Protein AF-A0A5J6LBF1-F1 (afdb_monomer_lite)

Radius of gyration: 26.07 Å; chains: 1; bounding box: 55×36×64 Å

pLDDT: mean 70.27, std 17.13, range [34.41, 94.0]

Foldseek 3Di:
DQDADEPVNPFDKAKFFDPLQPDVVVVVLVVVLVVLVVLLVVLVCLVVPNDPDDDADPVVGQDPVNVCNVPSPVSNVVSVVSNVVSVVVVVVVVVVSVVSRVVSCVVRYPYDVVPQPPQWDWDWAFPDDDPSDDRITITTIHIDGPVVVVVPD

Structure (mmCIF, N/CA/C/O backbone):
data_AF-A0A5J6LBF1-F1
#
_entry.id   AF-A0A5J6LBF1-F1
#
loop_
_atom_site.group_PDB
_atom_site.id
_atom_site.type_symbol
_atom_site.label_atom_id
_atom_site.label_alt_id
_atom_site.label_comp_id
_atom_site.label_asym_id
_atom_site.label_entity_id
_atom_site.label_seq_id
_atom_site.pdbx_PDB_ins_code
_atom_site.Cartn_x
_atom_site.Cartn_y
_atom_site.Cartn_z
_atom_site.occupancy
_atom_site.B_iso_or_equiv
_atom_site.auth_seq_id
_atom_site.auth_comp_id
_atom_site.auth_asym_id
_atom_site.auth_atom_id
_atom_site.pdbx_PDB_model_num
ATOM 1 N N . MET A 1 1 ? -23.216 12.756 33.287 1.00 34.41 1 MET A N 1
ATOM 2 C CA . MET A 1 1 ? -23.466 11.473 33.968 1.00 34.41 1 MET A CA 1
ATOM 3 C C . MET A 1 1 ? -24.178 10.617 32.941 1.00 34.41 1 MET A C 1
ATOM 5 O O . MET A 1 1 ? -25.306 10.947 32.614 1.00 34.41 1 MET A O 1
ATOM 9 N N . GLN A 1 2 ? -23.460 9.708 32.275 1.00 38.75 2 GLN A N 1
ATOM 10 C CA . GLN A 1 2 ? -24.077 8.736 31.367 1.00 38.75 2 GLN A CA 1
ATOM 11 C C . GLN A 1 2 ? -24.522 7.568 32.240 1.00 38.75 2 GLN A C 1
ATOM 13 O O . GLN A 1 2 ? -23.685 7.008 32.949 1.00 38.75 2 GLN A O 1
ATOM 18 N N . ASP A 1 3 ? -25.822 7.285 32.248 1.00 47.44 3 ASP A N 1
ATOM 19 C CA . ASP A 1 3 ? -26.361 6.103 32.911 1.00 47.44 3 ASP A CA 1
ATOM 20 C C . ASP A 1 3 ? -25.795 4.872 32.202 1.00 47.44 3 ASP A C 1
ATOM 22 O O . ASP A 1 3 ? -25.918 4.725 30.984 1.00 47.44 3 ASP A O 1
ATOM 26 N N . LYS A 1 4 ? -25.076 4.047 32.962 1.00 52.41 4 LYS A N 1
ATOM 27 C CA . LYS A 1 4 ? -24.565 2.763 32.495 1.00 52.41 4 LYS A CA 1
ATOM 28 C C . LYS A 1 4 ? -25.724 1.775 32.496 1.00 52.41 4 LYS A C 1
ATOM 30 O O . LYS A 1 4 ? -26.422 1.674 33.501 1.00 52.41 4 LYS A O 1
ATOM 35 N N . TYR A 1 5 ? -25.914 1.063 31.392 1.00 55.47 5 TYR A N 1
ATOM 36 C CA . TYR A 1 5 ? -26.974 0.064 31.271 1.00 55.47 5 TYR A CA 1
ATOM 37 C C . TYR A 1 5 ? -26.494 -1.296 31.800 1.00 55.47 5 TYR A C 1
ATOM 39 O O . TYR A 1 5 ? -25.388 -1.729 31.465 1.00 55.47 5 TYR A O 1
ATOM 47 N N . THR A 1 6 ? -27.325 -1.964 32.606 1.00 56.78 6 THR A N 1
ATOM 48 C CA . THR A 1 6 ? -27.087 -3.322 33.137 1.00 56.78 6 THR A CA 1
ATOM 49 C C . THR A 1 6 ? -27.893 -4.354 32.328 1.00 56.78 6 THR A C 1
ATOM 51 O O . THR A 1 6 ? -28.817 -3.994 31.602 1.00 56.78 6 THR A O 1
ATOM 54 N N . ILE A 1 7 ? -27.579 -5.654 32.433 1.00 53.97 7 ILE A N 1
ATOM 55 C CA . ILE A 1 7 ? -28.274 -6.748 31.712 1.00 53.97 7 ILE A CA 1
ATOM 56 C C . ILE A 1 7 ? -29.802 -6.717 31.909 1.00 53.97 7 ILE A C 1
ATOM 58 O O . ILE A 1 7 ? -30.560 -7.055 31.002 1.00 53.97 7 ILE A O 1
ATOM 62 N N . SER A 1 8 ? -30.260 -6.258 33.072 1.00 54.28 8 SER A N 1
ATOM 63 C CA . SER A 1 8 ? -31.676 -6.084 33.421 1.00 54.28 8 SER A CA 1
ATOM 64 C C . SER A 1 8 ? -32.430 -5.084 32.536 1.00 54.28 8 SER A C 1
ATOM 66 O O . SER A 1 8 ? -33.655 -5.154 32.466 1.00 54.28 8 SER A O 1
ATOM 68 N N . ASP A 1 9 ? -31.714 -4.169 31.874 1.00 55.53 9 ASP A N 1
ATOM 69 C CA . ASP A 1 9 ? -32.291 -3.091 31.062 1.00 55.53 9 ASP A CA 1
ATOM 70 C C . ASP A 1 9 ? -32.424 -3.470 29.583 1.00 55.53 9 ASP A C 1
ATOM 72 O O . ASP A 1 9 ? -32.925 -2.688 28.775 1.00 55.53 9 ASP A O 1
ATOM 76 N N . LEU A 1 10 ? -31.991 -4.678 29.209 1.00 59.53 10 LEU A N 1
ATOM 77 C CA . LEU A 1 10 ? -32.134 -5.186 27.850 1.00 59.53 10 LEU A CA 1
ATOM 78 C C . LEU A 1 10 ? -33.626 -5.354 27.485 1.00 59.53 10 LEU A C 1
ATOM 80 O O . LEU A 1 10 ? -34.395 -5.895 28.282 1.00 59.53 10 LEU A O 1
ATOM 84 N N . PRO A 1 11 ? -34.056 -4.977 26.265 1.00 52.72 11 PRO A N 1
ATOM 85 C CA . PRO A 1 11 ? -33.248 -4.484 25.147 1.00 52.72 11 PRO A CA 1
ATOM 86 C C . PRO A 1 11 ? -32.933 -2.980 25.234 1.00 52.72 11 PRO A C 1
ATOM 88 O O . PRO A 1 11 ? -33.830 -2.161 25.431 1.00 52.72 11 PRO A O 1
ATOM 91 N N . VAL A 1 12 ? -31.671 -2.619 24.974 1.00 59.66 12 VAL A N 1
ATOM 92 C CA . VAL A 1 12 ? -31.202 -1.222 24.928 1.00 59.66 12 VAL A CA 1
ATOM 93 C C . VAL A 1 12 ? -30.711 -0.875 23.527 1.00 59.66 12 VAL A C 1
ATOM 95 O O . VAL A 1 12 ? -30.020 -1.662 22.873 1.00 59.66 12 VAL A O 1
ATOM 98 N N . ASP A 1 13 ? -31.050 0.332 23.082 1.00 59.69 13 ASP A N 1
ATOM 99 C CA . ASP A 1 13 ? -30.535 0.924 21.854 1.00 59.69 13 ASP A CA 1
ATOM 100 C C . ASP A 1 13 ? -29.297 1.779 22.199 1.00 59.69 13 ASP A C 1
ATOM 102 O O . ASP A 1 13 ? -29.407 2.800 22.879 1.00 59.69 13 ASP A O 1
ATOM 106 N N . ILE A 1 14 ? -28.110 1.372 21.739 1.00 63.06 14 ILE A N 1
ATOM 107 C CA . ILE A 1 14 ? -26.841 2.077 21.975 1.00 63.06 14 ILE A CA 1
ATOM 108 C C . ILE A 1 14 ? -26.303 2.723 20.695 1.00 63.06 14 ILE A C 1
ATOM 110 O O . ILE A 1 14 ? -26.505 2.231 19.582 1.00 63.06 14 ILE A O 1
ATOM 114 N N . MET A 1 15 ? -25.589 3.838 20.848 1.00 55.84 15 MET A N 1
ATOM 115 C CA . MET A 1 15 ? -24.935 4.531 19.737 1.00 55.84 15 MET A CA 1
ATOM 116 C C . MET A 1 15 ? -23.460 4.149 19.700 1.00 55.84 15 MET A C 1
ATOM 118 O O . MET A 1 15 ? -22.669 4.629 20.508 1.00 55.84 15 MET A O 1
ATOM 122 N N . LEU A 1 16 ? -23.064 3.318 18.740 1.00 62.91 16 LEU A N 1
ATOM 123 C CA . LEU A 1 16 ? -21.661 2.957 18.539 1.00 62.91 16 LEU A CA 1
ATOM 124 C C . LEU A 1 16 ? -21.050 3.779 17.409 1.00 62.91 16 LEU A C 1
ATOM 126 O O . LEU A 1 16 ? -21.760 4.123 16.462 1.00 62.91 16 LEU A O 1
ATOM 130 N N . PRO A 1 17 ? -19.745 4.091 17.460 1.00 59.62 17 PRO A N 1
ATOM 131 C CA . PRO A 1 17 ? -19.075 4.726 16.337 1.00 59.62 17 PRO A CA 1
ATOM 132 C C . PRO A 1 17 ? -19.243 3.853 15.089 1.00 59.62 17 PRO A C 1
ATOM 134 O O . PRO A 1 17 ? -19.006 2.643 15.106 1.00 59.62 17 PRO A O 1
ATOM 137 N N . GLY A 1 18 ? -19.696 4.464 13.996 1.00 58.16 18 GLY A N 1
ATOM 138 C CA . GLY A 1 18 ? -19.926 3.761 12.744 1.00 58.16 18 GLY A CA 1
ATOM 139 C C . GLY A 1 18 ? -18.611 3.216 12.186 1.00 58.16 18 GLY A C 1
ATOM 140 O O . GLY A 1 18 ? -17.712 3.978 11.837 1.00 58.16 18 GLY A O 1
ATOM 141 N N . LEU A 1 19 ? -18.514 1.895 12.015 1.00 57.53 19 LEU A N 1
ATOM 142 C CA . LEU A 1 19 ? -17.348 1.242 11.394 1.00 57.53 19 LEU A CA 1
ATOM 143 C C . LEU A 1 19 ? -17.154 1.652 9.918 1.00 57.53 19 LEU A C 1
ATOM 145 O O . LEU A 1 19 ? -16.067 1.513 9.358 1.00 57.53 19 LEU A O 1
ATOM 149 N N . ASN A 1 20 ? -18.188 2.225 9.296 1.00 54.97 20 ASN A N 1
ATOM 150 C CA . ASN A 1 20 ? -18.200 2.655 7.899 1.00 54.97 20 ASN A CA 1
ATOM 151 C C . ASN A 1 20 ? -17.855 4.140 7.717 1.00 54.97 20 ASN A C 1
ATOM 153 O O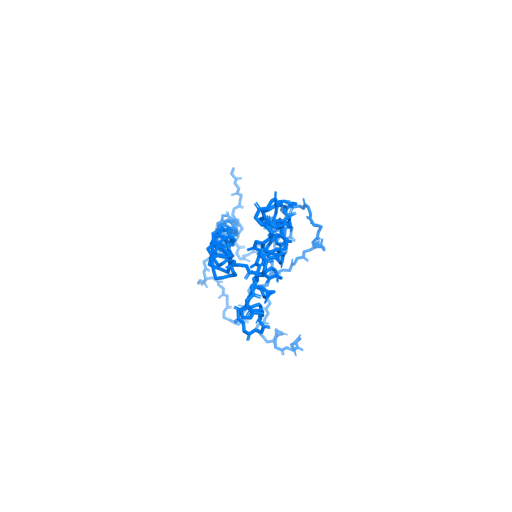 . ASN A 1 20 ? -18.515 4.865 6.979 1.00 54.97 20 ASN A O 1
ATOM 157 N N . GLY A 1 21 ? -16.770 4.603 8.331 1.00 53.97 21 GLY A N 1
ATOM 158 C CA . GLY A 1 21 ? -16.174 5.889 7.977 1.00 53.97 21 GLY A CA 1
ATOM 159 C C . GLY A 1 21 ? -15.412 5.801 6.649 1.00 53.97 21 GLY A C 1
ATOM 160 O O . GLY A 1 21 ? -14.182 5.855 6.649 1.00 53.97 21 GLY A O 1
ATOM 161 N N . LYS A 1 22 ? -16.069 5.643 5.493 1.00 55.50 22 LYS A N 1
ATOM 162 C CA . LYS A 1 22 ? -15.385 5.781 4.189 1.00 55.50 22 LYS A CA 1
ATOM 163 C C . LYS A 1 22 ? -15.039 7.255 3.959 1.00 55.50 22 LYS A C 1
ATOM 165 O O . LYS A 1 22 ? -15.751 7.987 3.280 1.00 55.50 22 LYS A O 1
ATOM 170 N N . SER A 1 23 ? -13.932 7.723 4.533 1.00 65.31 23 SER A N 1
ATOM 171 C CA . SER A 1 23 ? -13.408 9.040 4.169 1.00 65.31 23 SER A CA 1
ATOM 172 C C . SER A 1 23 ? -12.935 8.993 2.711 1.00 65.31 23 SER A C 1
ATOM 174 O O . SER A 1 23 ? -12.280 8.035 2.289 1.00 65.31 23 SER A O 1
ATOM 176 N N . ARG A 1 24 ? -13.258 10.040 1.938 1.00 70.00 24 ARG A N 1
ATOM 177 C CA . ARG A 1 24 ? -12.855 10.180 0.525 1.00 70.00 24 ARG A CA 1
ATOM 178 C C . ARG A 1 24 ? -11.351 9.974 0.326 1.00 70.00 24 ARG A C 1
ATOM 180 O O . ARG A 1 24 ? -10.941 9.435 -0.695 1.00 70.00 24 ARG A O 1
ATOM 187 N N . PHE A 1 25 ? -10.547 10.352 1.317 1.00 71.12 25 PHE A N 1
ATOM 188 C CA . PHE A 1 25 ? -9.100 10.172 1.310 1.00 71.12 25 PHE A CA 1
ATOM 189 C C . PHE A 1 25 ? -8.695 8.691 1.247 1.00 71.12 25 PHE A C 1
ATOM 191 O O . PHE A 1 25 ? -7.794 8.332 0.496 1.00 71.12 25 PHE A O 1
ATOM 198 N N . TYR A 1 26 ? -9.401 7.808 1.960 1.00 69.56 26 TYR A N 1
ATOM 199 C CA . TYR A 1 26 ? -9.114 6.369 1.948 1.00 69.56 26 TYR A CA 1
ATOM 200 C C . TYR A 1 26 ? -9.549 5.691 0.655 1.00 69.56 26 TYR A C 1
ATOM 202 O O . TYR A 1 26 ? -8.873 4.780 0.190 1.00 69.56 26 TYR A O 1
ATOM 210 N N . THR A 1 27 ? -10.628 6.168 0.033 1.00 77.62 27 THR A N 1
ATOM 211 C CA . THR A 1 27 ? -10.999 5.723 -1.312 1.00 77.62 27 THR A CA 1
ATOM 212 C C . THR A 1 27 ? -9.892 6.068 -2.310 1.00 77.62 27 THR A C 1
ATOM 214 O O . THR A 1 27 ? -9.495 5.216 -3.096 1.00 77.62 27 THR A O 1
ATOM 217 N N . VAL A 1 28 ? -9.336 7.285 -2.242 1.00 83.00 28 VAL A N 1
ATOM 218 C CA . VAL A 1 28 ? -8.207 7.708 -3.093 1.00 83.00 28 VAL A CA 1
ATOM 219 C C . VAL A 1 28 ? -6.950 6.875 -2.824 1.00 83.00 28 VAL A C 1
ATOM 221 O O . VAL A 1 28 ? -6.310 6.433 -3.774 1.00 83.00 28 VAL A O 1
ATOM 224 N N . LEU A 1 29 ? -6.621 6.603 -1.557 1.00 83.06 29 LEU A N 1
ATOM 225 C CA . LEU A 1 29 ? -5.512 5.713 -1.184 1.00 83.06 29 LEU A CA 1
ATOM 226 C C . LEU A 1 29 ? -5.691 4.293 -1.743 1.00 83.06 29 LEU A C 1
ATOM 228 O O . LEU A 1 29 ? -4.727 3.709 -2.233 1.00 83.06 29 LEU A O 1
ATOM 232 N N . GLY A 1 30 ? -6.914 3.756 -1.713 1.00 84.06 30 GLY A N 1
ATOM 233 C CA . GLY A 1 30 ? -7.231 2.453 -2.300 1.00 84.06 30 GLY A CA 1
ATOM 234 C C . GLY A 1 30 ? -7.020 2.430 -3.815 1.00 84.06 30 GLY A C 1
ATOM 235 O O . GLY A 1 30 ? -6.361 1.531 -4.332 1.00 84.06 30 GLY A O 1
ATOM 236 N N . TRP A 1 31 ? -7.494 3.455 -4.531 1.00 87.94 31 TRP A N 1
ATOM 237 C CA . TRP A 1 31 ? -7.247 3.589 -5.974 1.00 87.94 31 TRP A CA 1
ATOM 238 C C . TRP A 1 31 ? -5.762 3.737 -6.306 1.00 87.94 31 TRP A C 1
ATOM 240 O O . TRP A 1 31 ? -5.284 3.133 -7.265 1.00 87.94 31 TRP A O 1
ATOM 250 N N . LEU A 1 32 ? -5.020 4.496 -5.496 1.00 89.38 32 LEU A N 1
ATOM 251 C CA . LEU A 1 32 ? -3.574 4.634 -5.635 1.00 89.38 32 LEU A CA 1
ATOM 252 C C . LEU A 1 32 ? -2.873 3.277 -5.483 1.00 89.38 32 LEU A C 1
ATOM 254 O O . LEU A 1 32 ? -2.019 2.944 -6.299 1.00 89.38 32 LEU A O 1
ATOM 258 N N . GLN A 1 33 ? -3.268 2.469 -4.495 1.00 88.38 33 GLN A N 1
ATOM 259 C CA . GLN A 1 33 ? -2.722 1.124 -4.295 1.00 88.38 33 GLN A CA 1
ATOM 260 C C . GLN A 1 33 ? -2.977 0.211 -5.505 1.00 88.38 33 GLN A C 1
ATOM 262 O O . GLN A 1 33 ? -2.066 -0.495 -5.932 1.00 88.38 33 GLN A O 1
ATOM 267 N N . VAL A 1 34 ? -4.177 0.258 -6.094 1.00 91.00 34 VAL A N 1
ATOM 268 C CA . VAL A 1 34 ? -4.506 -0.506 -7.312 1.00 91.00 34 VAL A CA 1
ATOM 269 C C . VAL A 1 34 ? -3.647 -0.057 -8.496 1.00 91.00 34 VAL A C 1
ATOM 271 O O . VAL A 1 34 ? -3.108 -0.893 -9.215 1.00 91.00 34 VAL A O 1
ATOM 274 N N . LEU A 1 35 ? -3.471 1.253 -8.684 1.00 92.00 35 LEU A N 1
ATOM 275 C CA . LEU A 1 35 ? -2.642 1.790 -9.763 1.00 92.00 35 LEU A CA 1
ATOM 276 C C . LEU A 1 35 ? -1.174 1.366 -9.607 1.00 92.00 35 LEU A C 1
ATOM 278 O O . LEU A 1 35 ? -0.563 0.909 -10.570 1.00 92.00 35 LEU A O 1
ATOM 282 N N . LEU A 1 36 ? -0.630 1.445 -8.390 1.00 91.38 36 LEU A N 1
ATOM 283 C CA . LEU A 1 36 ? 0.713 0.953 -8.067 1.00 91.38 36 LEU A CA 1
ATOM 284 C C . LEU A 1 36 ? 0.860 -0.546 -8.335 1.00 91.38 36 LEU A C 1
ATOM 286 O O . LEU A 1 36 ? 1.907 -0.974 -8.815 1.00 91.38 36 LEU A O 1
ATOM 290 N N . LEU A 1 37 ? -0.170 -1.346 -8.043 1.00 92.81 37 LEU A N 1
ATOM 291 C CA . LEU A 1 37 ? -0.158 -2.782 -8.316 1.00 92.81 37 LEU A CA 1
ATOM 292 C C . LEU A 1 37 ? -0.048 -3.045 -9.820 1.00 92.81 37 LEU A C 1
ATOM 294 O O . LEU A 1 37 ? 0.779 -3.849 -10.234 1.00 92.81 37 LEU A O 1
ATOM 298 N N . ILE A 1 38 ? -0.836 -2.334 -10.630 1.00 93.69 38 ILE A N 1
ATOM 299 C CA . ILE A 1 38 ? -0.805 -2.459 -12.092 1.00 93.69 38 ILE A CA 1
ATOM 300 C C . ILE A 1 38 ? 0.586 -2.119 -12.628 1.00 93.69 38 ILE A C 1
ATOM 302 O O . ILE A 1 38 ? 1.143 -2.899 -13.394 1.00 93.69 38 ILE A O 1
ATOM 306 N N . VAL A 1 39 ? 1.166 -0.996 -12.192 1.00 91.50 39 VAL A N 1
ATOM 307 C CA . VAL A 1 39 ? 2.523 -0.599 -12.599 1.00 91.50 39 VAL A CA 1
ATOM 308 C C . VAL A 1 39 ? 3.536 -1.669 -12.192 1.00 91.50 39 VAL A C 1
ATOM 310 O O . VAL A 1 39 ? 4.306 -2.122 -13.027 1.00 91.50 39 VAL A O 1
ATOM 313 N N . CYS A 1 40 ? 3.489 -2.146 -10.946 1.00 93.31 40 CYS A N 1
ATOM 314 C CA . CYS A 1 40 ? 4.394 -3.186 -10.458 1.00 93.31 40 CYS A CA 1
ATOM 315 C C . CYS A 1 40 ? 4.292 -4.480 -11.285 1.00 93.31 40 CYS A C 1
ATOM 317 O O . CYS A 1 40 ? 5.310 -5.054 -11.657 1.00 93.31 40 CYS A O 1
ATOM 319 N N . VAL A 1 41 ? 3.076 -4.916 -11.629 1.00 94.00 41 VAL A N 1
ATOM 320 C CA . VAL A 1 41 ? 2.854 -6.102 -12.470 1.00 94.00 41 VAL A CA 1
ATOM 321 C C . VAL A 1 41 ? 3.425 -5.902 -13.872 1.00 94.00 41 VAL A C 1
ATOM 323 O O . VAL A 1 41 ? 4.086 -6.803 -14.382 1.00 94.00 41 VAL A O 1
ATOM 326 N N . ILE A 1 42 ? 3.209 -4.734 -14.485 1.00 92.62 42 ILE A N 1
ATOM 327 C CA . ILE A 1 42 ? 3.773 -4.411 -15.802 1.00 92.62 42 ILE A CA 1
ATOM 328 C C . ILE A 1 42 ? 5.301 -4.478 -15.749 1.00 92.62 42 ILE A C 1
ATOM 330 O O . ILE A 1 42 ? 5.902 -5.147 -16.583 1.00 92.62 42 ILE A O 1
ATOM 334 N N . GLU A 1 43 ? 5.930 -3.870 -14.745 1.00 91.94 43 GLU A N 1
ATOM 335 C CA . GLU A 1 43 ? 7.389 -3.894 -14.613 1.00 91.94 43 GLU A CA 1
ATOM 336 C C . GLU A 1 43 ? 7.938 -5.298 -14.350 1.00 91.94 43 GLU A C 1
ATOM 338 O O . GLU A 1 43 ? 8.964 -5.676 -14.906 1.00 91.94 43 GLU A O 1
ATOM 343 N N . VAL A 1 44 ? 7.246 -6.123 -13.562 1.00 92.25 44 VAL A N 1
ATOM 344 C CA . VAL A 1 44 ? 7.627 -7.532 -13.379 1.00 92.25 44 VAL A CA 1
ATOM 345 C C . VAL A 1 44 ? 7.544 -8.301 -14.702 1.00 92.25 44 VAL A C 1
ATOM 347 O O . VAL A 1 44 ? 8.421 -9.114 -14.994 1.00 92.25 44 VAL A O 1
ATOM 350 N N . LEU A 1 45 ? 6.536 -8.026 -15.535 1.00 92.81 45 LEU A N 1
ATOM 351 C CA . LEU A 1 45 ? 6.456 -8.599 -16.881 1.00 92.81 45 LEU A CA 1
ATOM 352 C C . LEU A 1 45 ? 7.588 -8.099 -17.782 1.00 92.81 45 LEU A C 1
ATOM 354 O O . LEU A 1 45 ? 8.127 -8.893 -18.544 1.00 92.81 45 LEU A O 1
ATOM 358 N N . VAL A 1 46 ? 7.990 -6.831 -17.669 1.00 91.25 46 VAL A N 1
ATOM 359 C CA . VAL A 1 46 ? 9.163 -6.287 -18.372 1.00 91.25 46 VAL A CA 1
ATOM 360 C C . VAL A 1 46 ? 10.452 -6.960 -17.892 1.00 91.25 46 VAL A C 1
ATOM 362 O O . VAL A 1 46 ? 11.317 -7.248 -18.704 1.00 91.25 46 VAL A O 1
ATOM 365 N N . ILE A 1 47 ? 10.593 -7.296 -16.610 1.00 89.75 47 ILE A N 1
ATOM 366 C CA . ILE A 1 47 ? 11.767 -8.046 -16.127 1.00 89.75 47 ILE A CA 1
ATOM 367 C C . ILE A 1 47 ? 11.803 -9.460 -16.723 1.00 89.75 47 ILE A C 1
ATOM 369 O O . ILE A 1 47 ? 12.878 -9.955 -17.047 1.00 89.75 47 ILE A O 1
ATOM 373 N N . MET A 1 48 ? 10.648 -10.121 -16.856 1.00 92.12 48 MET A N 1
ATOM 374 C CA . MET A 1 48 ? 10.583 -11.506 -17.345 1.00 92.12 48 MET A CA 1
ATOM 375 C C . MET A 1 48 ? 10.611 -11.638 -18.872 1.00 92.12 48 MET A C 1
ATOM 377 O O . MET A 1 48 ? 11.153 -12.613 -19.384 1.00 92.12 48 MET A O 1
ATOM 381 N N . PHE A 1 49 ? 9.995 -10.700 -19.590 1.00 92.38 49 PHE A N 1
ATOM 382 C CA . PHE A 1 49 ? 9.754 -10.777 -21.037 1.00 92.38 49 PHE A CA 1
ATOM 383 C C . PHE A 1 49 ? 10.196 -9.517 -21.791 1.00 92.38 49 PHE A C 1
ATOM 385 O O . PHE A 1 49 ? 9.859 -9.348 -22.964 1.00 92.38 49 PHE A O 1
ATOM 392 N N . GLY A 1 50 ? 10.875 -8.592 -21.116 1.00 85.69 50 GLY A N 1
ATOM 393 C CA . GLY A 1 50 ? 11.328 -7.347 -21.713 1.00 85.69 50 GLY A CA 1
ATOM 394 C C . GLY A 1 50 ? 12.429 -7.553 -22.750 1.00 85.69 50 GLY A C 1
ATOM 395 O O . GLY A 1 50 ? 13.020 -8.627 -22.847 1.00 85.69 50 GLY A O 1
ATOM 396 N N . PRO A 1 51 ? 12.693 -6.515 -23.553 1.00 85.62 51 PRO A N 1
ATOM 397 C CA . PRO A 1 51 ? 13.743 -6.557 -24.557 1.00 85.62 51 PRO A CA 1
ATOM 398 C C . PRO A 1 51 ? 15.130 -6.622 -23.903 1.00 85.62 51 PRO A C 1
ATOM 400 O O . PRO A 1 51 ? 15.395 -5.895 -22.946 1.00 85.62 51 PRO A O 1
ATOM 403 N N . ASP A 1 52 ? 16.029 -7.427 -24.473 1.00 82.06 52 ASP A N 1
ATOM 404 C CA . ASP A 1 52 ? 17.420 -7.541 -24.006 1.00 82.06 52 ASP A CA 1
ATOM 405 C C . ASP A 1 52 ? 18.205 -6.229 -24.176 1.00 82.06 52 ASP A C 1
ATOM 407 O O . ASP A 1 52 ? 19.087 -5.904 -23.382 1.00 82.06 52 ASP A O 1
ATOM 411 N N . GLU A 1 53 ? 17.872 -5.450 -25.209 1.00 84.69 53 GLU A N 1
ATOM 412 C CA . GLU A 1 53 ? 18.532 -4.186 -25.524 1.00 84.69 53 GLU A CA 1
ATOM 413 C C . GLU A 1 53 ? 17.516 -3.082 -25.833 1.00 84.69 53 GLU A C 1
ATOM 415 O O . GLU A 1 53 ? 16.543 -3.273 -26.566 1.00 84.69 53 GLU A O 1
ATOM 420 N N . ILE A 1 54 ? 17.775 -1.885 -25.301 1.00 85.25 54 ILE A N 1
ATOM 421 C CA . ILE A 1 54 ? 16.947 -0.695 -25.512 1.00 85.25 54 ILE A CA 1
ATOM 422 C C . ILE A 1 54 ? 17.809 0.367 -26.186 1.00 85.25 54 ILE A C 1
ATOM 424 O O . ILE A 1 54 ? 18.727 0.926 -25.584 1.00 85.25 54 ILE A O 1
ATOM 428 N N . MET A 1 55 ? 17.507 0.667 -27.448 1.00 85.19 55 MET A N 1
ATOM 429 C CA . MET A 1 55 ? 18.213 1.711 -28.187 1.00 85.19 55 MET A CA 1
ATOM 430 C C . MET A 1 55 ? 17.703 3.095 -27.783 1.00 85.19 55 MET A C 1
ATOM 432 O O . MET A 1 55 ? 16.525 3.414 -27.948 1.00 85.19 55 MET A O 1
ATOM 436 N N . VAL A 1 56 ? 18.611 3.929 -27.274 1.00 86.38 56 VAL A N 1
ATOM 437 C CA . VAL A 1 56 ? 18.332 5.313 -26.878 1.00 86.38 56 VAL A CA 1
ATOM 438 C C . VAL A 1 56 ? 19.081 6.255 -27.813 1.00 86.38 56 VAL A C 1
ATOM 440 O O . VAL A 1 56 ? 20.302 6.169 -27.951 1.00 86.38 56 VAL A O 1
ATOM 443 N N . ASP A 1 57 ? 18.357 7.176 -28.448 1.00 87.19 57 AS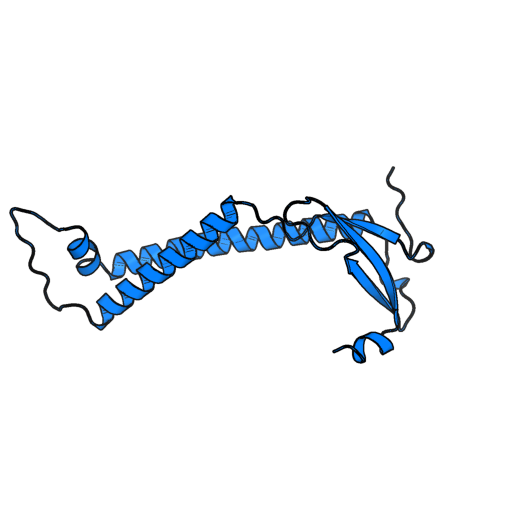P A N 1
ATOM 444 C CA . ASP A 1 57 ? 18.989 8.219 -29.252 1.00 87.19 57 ASP A CA 1
ATOM 445 C C . ASP A 1 57 ? 19.674 9.232 -28.325 1.00 87.19 57 ASP A C 1
ATOM 447 O O . ASP A 1 57 ? 19.042 9.861 -27.476 1.00 87.19 57 ASP A O 1
ATOM 451 N N . LYS A 1 58 ? 20.980 9.432 -28.513 1.00 82.00 58 LYS A N 1
ATOM 452 C CA . LYS A 1 58 ? 21.787 10.358 -27.711 1.00 82.00 58 LYS A CA 1
ATOM 453 C C . LYS A 1 58 ? 21.339 11.821 -27.841 1.00 82.00 58 LYS A C 1
ATOM 455 O O . LYS A 1 58 ? 21.653 12.619 -26.964 1.00 82.00 58 LYS A O 1
ATOM 460 N N . ARG A 1 59 ? 20.637 12.192 -28.920 1.00 88.19 59 ARG A N 1
ATOM 461 C CA . ARG A 1 59 ? 20.135 13.562 -29.137 1.00 88.19 59 ARG A CA 1
ATOM 462 C C . ARG A 1 59 ? 18.817 13.837 -28.416 1.00 88.19 59 ARG A C 1
ATOM 464 O O . ARG A 1 59 ? 18.606 14.963 -27.981 1.00 88.19 59 ARG A O 1
ATOM 471 N N . ILE A 1 60 ? 17.947 12.833 -28.321 1.00 84.00 60 ILE A N 1
ATOM 472 C CA . ILE A 1 60 ? 16.600 12.947 -27.733 1.00 84.00 60 ILE A CA 1
ATOM 473 C C . ILE A 1 60 ? 16.615 12.527 -26.254 1.00 84.00 60 ILE A C 1
ATOM 475 O O . ILE A 1 60 ? 15.835 13.040 -25.455 1.00 84.00 60 ILE A O 1
ATOM 479 N N . GLY A 1 61 ? 17.548 11.652 -25.871 1.00 86.75 61 GLY A N 1
ATOM 480 C CA . GLY A 1 61 ? 17.638 11.090 -24.530 1.00 86.75 61 GLY A CA 1
ATOM 481 C C . GLY A 1 61 ? 16.610 9.985 -24.291 1.00 86.75 61 GLY A C 1
ATOM 482 O O . GLY A 1 61 ? 15.985 9.468 -25.217 1.00 86.75 61 GLY A O 1
ATOM 483 N N . VAL A 1 62 ? 16.460 9.603 -23.022 1.00 88.56 62 VAL A N 1
ATOM 484 C CA . VAL A 1 62 ? 15.525 8.555 -22.600 1.00 88.56 62 VAL A CA 1
ATOM 485 C C . VAL A 1 62 ? 14.104 9.108 -22.621 1.00 88.56 62 VAL A C 1
ATOM 487 O O . VAL A 1 62 ? 13.780 10.057 -21.908 1.00 88.56 62 VAL A O 1
ATOM 490 N N . THR A 1 63 ? 13.243 8.500 -23.433 1.00 88.56 63 THR A N 1
ATOM 491 C CA . THR A 1 63 ? 11.810 8.820 -23.440 1.00 88.56 63 THR A CA 1
ATOM 492 C C . THR A 1 63 ? 11.106 8.249 -22.208 1.00 88.56 63 THR A C 1
ATOM 494 O O . THR A 1 63 ? 11.595 7.313 -21.577 1.00 88.56 63 THR A O 1
ATOM 497 N N . PHE A 1 64 ? 9.920 8.774 -21.880 1.00 85.12 64 PHE A N 1
ATOM 498 C CA . PHE A 1 64 ? 9.150 8.322 -20.715 1.00 85.12 64 PHE A CA 1
ATOM 499 C C . PHE A 1 64 ? 8.940 6.803 -20.704 1.00 85.12 64 PHE A C 1
ATOM 501 O O . PHE A 1 64 ? 9.157 6.175 -19.682 1.00 85.12 64 PHE A O 1
ATOM 508 N N . VAL A 1 65 ? 8.605 6.195 -21.846 1.00 85.12 65 VAL A N 1
ATOM 509 C CA . VAL A 1 65 ? 8.409 4.736 -21.947 1.00 85.12 65 VAL A CA 1
ATOM 510 C C . VAL A 1 65 ? 9.731 3.980 -21.793 1.00 85.12 65 VAL A C 1
ATOM 512 O O . VAL A 1 65 ? 9.787 2.971 -21.098 1.00 85.12 65 VAL A O 1
ATOM 515 N N . GLN A 1 66 ? 10.815 4.483 -22.394 1.00 88.06 66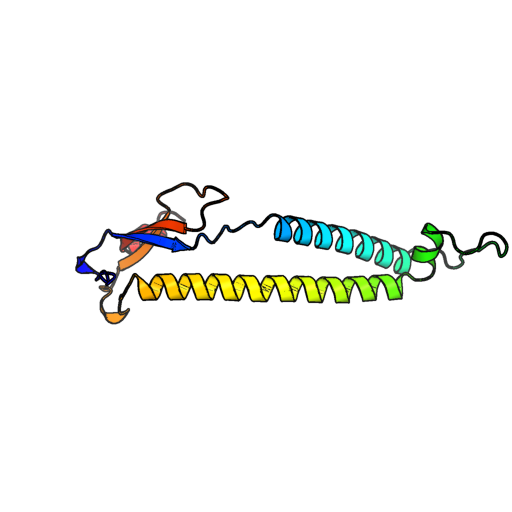 GLN A N 1
ATOM 516 C CA . GLN A 1 66 ? 12.139 3.871 -22.253 1.00 88.06 66 GLN A CA 1
ATOM 517 C C . GLN A 1 66 ? 12.637 3.903 -20.807 1.00 88.06 66 GLN A C 1
ATOM 519 O O . GLN A 1 66 ? 13.351 2.995 -20.406 1.00 88.06 66 GLN A O 1
ATOM 524 N N . PHE A 1 67 ? 12.248 4.899 -20.010 1.00 87.62 67 PHE A N 1
ATOM 525 C CA . PHE A 1 67 ? 12.619 4.954 -18.598 1.00 87.62 67 PHE A CA 1
ATOM 526 C C . PHE A 1 67 ? 12.114 3.732 -17.817 1.00 87.62 67 PHE A C 1
ATOM 528 O O . PHE A 1 67 ? 12.889 3.134 -17.071 1.00 87.62 67 PHE A O 1
ATOM 535 N N . PHE A 1 68 ? 10.856 3.334 -18.032 1.00 86.75 68 PHE A N 1
ATOM 536 C CA . PHE A 1 68 ? 10.283 2.134 -17.412 1.00 86.75 68 PHE A CA 1
ATOM 537 C C . PHE A 1 68 ? 11.020 0.871 -17.863 1.00 86.75 68 PHE A C 1
ATOM 539 O O . PHE A 1 68 ? 11.446 0.069 -17.042 1.00 86.75 68 PHE A O 1
ATOM 546 N N . LEU A 1 69 ? 1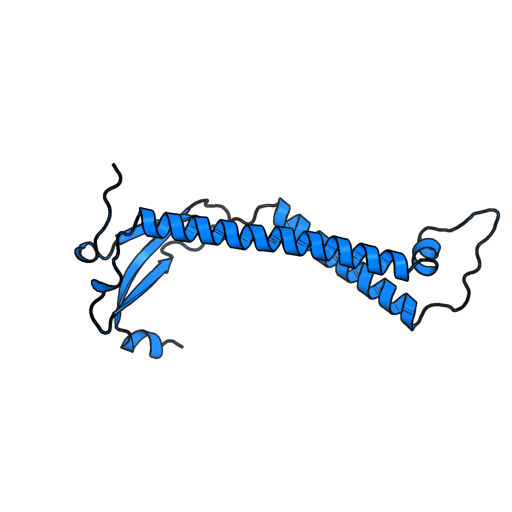1.309 0.765 -19.162 1.00 87.88 69 LEU A N 1
ATOM 547 C CA . LEU A 1 69 ? 12.017 -0.390 -19.715 1.00 87.88 69 LEU A CA 1
ATOM 548 C C . LEU A 1 69 ? 13.475 -0.512 -19.233 1.00 87.88 69 LEU A C 1
ATOM 550 O O . LEU A 1 69 ? 13.970 -1.623 -19.084 1.00 87.88 69 LEU A O 1
ATOM 554 N N . ILE A 1 70 ? 14.172 0.605 -18.993 1.00 89.00 70 ILE A N 1
ATOM 555 C CA . ILE A 1 70 ? 15.582 0.602 -18.556 1.00 89.00 70 ILE A CA 1
ATOM 556 C C . ILE A 1 70 ? 15.705 0.304 -17.055 1.00 89.00 70 ILE A C 1
ATOM 558 O O . ILE A 1 70 ? 16.682 -0.314 -16.629 1.00 89.00 70 ILE A O 1
ATOM 562 N N . TYR A 1 71 ? 14.736 0.735 -16.242 1.00 89.31 71 TYR A N 1
ATOM 563 C CA . TYR A 1 71 ? 14.806 0.627 -14.781 1.00 89.31 71 TYR A CA 1
ATOM 564 C C . TYR A 1 71 ? 13.640 -0.142 -14.144 1.00 89.31 71 TYR A C 1
ATOM 566 O O . TYR A 1 71 ? 13.118 0.304 -13.116 1.00 89.31 71 TYR A O 1
ATOM 574 N N . PRO A 1 72 ? 13.271 -1.334 -14.641 1.00 88.81 72 PRO A N 1
ATOM 575 C CA . PRO A 1 72 ? 12.095 -2.018 -14.129 1.00 88.81 72 PRO A CA 1
ATOM 576 C C . PRO A 1 72 ? 12.297 -2.507 -12.685 1.00 88.81 72 PRO A C 1
ATOM 578 O O . PRO A 1 72 ? 11.418 -2.363 -11.839 1.00 88.81 72 PRO A O 1
ATOM 581 N N . GLY A 1 73 ? 13.499 -2.981 -12.333 1.00 88.31 73 GLY A N 1
ATOM 582 C CA . GLY A 1 73 ? 13.829 -3.424 -10.969 1.00 88.31 73 GLY A CA 1
ATOM 583 C C . GLY A 1 73 ? 13.686 -2.325 -9.901 1.00 88.31 73 GLY A C 1
ATOM 584 O O . GLY A 1 73 ? 12.958 -2.515 -8.918 1.00 88.31 73 GLY A O 1
ATOM 585 N N . PRO A 1 74 ? 14.344 -1.160 -10.064 1.00 92.31 74 PRO A N 1
ATOM 586 C CA . PRO A 1 74 ? 14.162 -0.022 -9.165 1.00 92.31 74 PRO A CA 1
ATOM 587 C C . PRO A 1 74 ? 12.699 0.418 -9.020 1.00 92.31 74 PRO A C 1
ATOM 589 O O . PRO A 1 74 ? 12.268 0.732 -7.910 1.00 92.31 74 PRO A O 1
ATOM 592 N N . ILE A 1 75 ? 11.921 0.392 -10.108 1.00 92.19 75 ILE A N 1
ATOM 593 C CA . ILE A 1 75 ? 10.503 0.775 -10.084 1.00 92.19 75 ILE A CA 1
ATOM 594 C C . ILE A 1 75 ? 9.680 -0.234 -9.279 1.00 92.19 75 ILE A C 1
ATOM 596 O O . ILE A 1 75 ? 8.915 0.175 -8.403 1.00 92.19 75 ILE A O 1
ATOM 600 N N . VAL A 1 76 ? 9.882 -1.539 -9.488 1.00 93.00 76 VAL A N 1
ATOM 601 C CA . VAL A 1 76 ? 9.250 -2.598 -8.679 1.00 93.00 76 VAL A CA 1
ATOM 602 C C . VAL A 1 76 ? 9.579 -2.414 -7.198 1.00 93.00 76 VAL A C 1
ATOM 604 O O . VAL A 1 76 ? 8.694 -2.474 -6.346 1.00 93.00 76 VAL A O 1
ATOM 607 N N . THR A 1 77 ? 10.837 -2.113 -6.879 1.00 92.94 77 THR A N 1
ATOM 608 C CA . THR A 1 77 ? 11.285 -1.916 -5.492 1.00 92.94 77 THR A CA 1
ATOM 609 C C . THR A 1 77 ? 10.575 -0.726 -4.846 1.00 92.94 77 THR A C 1
ATOM 611 O O . THR A 1 77 ? 10.046 -0.838 -3.739 1.00 92.94 77 THR A O 1
ATOM 614 N N . ALA A 1 78 ? 10.493 0.403 -5.556 1.00 91.38 78 ALA A N 1
ATOM 615 C CA . ALA A 1 78 ? 9.752 1.574 -5.099 1.00 91.38 78 ALA A CA 1
ATOM 616 C C . ALA A 1 78 ? 8.260 1.256 -4.899 1.00 91.38 78 ALA A C 1
ATOM 618 O O . ALA A 1 78 ? 7.683 1.645 -3.882 1.00 91.38 78 ALA A O 1
ATOM 619 N N . CYS A 1 79 ? 7.652 0.491 -5.811 1.00 91.81 79 CYS A N 1
ATOM 620 C CA . CYS A 1 79 ? 6.265 0.048 -5.690 1.00 91.81 79 CYS A CA 1
ATOM 621 C C . CYS A 1 79 ? 6.038 -0.764 -4.409 1.00 91.81 79 CYS A C 1
ATOM 623 O O . CYS A 1 79 ? 5.109 -0.466 -3.659 1.00 91.81 79 CYS A O 1
ATOM 625 N N . PHE A 1 80 ? 6.906 -1.734 -4.111 1.00 90.31 80 PHE A N 1
ATOM 626 C CA . PHE A 1 80 ? 6.814 -2.539 -2.889 1.00 90.31 80 PHE A CA 1
ATOM 627 C C . PHE A 1 80 ? 6.958 -1.703 -1.615 1.00 90.31 80 PHE A C 1
ATOM 629 O O . PHE A 1 80 ? 6.194 -1.897 -0.665 1.00 90.31 80 PHE A O 1
ATOM 636 N N . ILE A 1 81 ? 7.893 -0.748 -1.590 1.00 93.00 81 ILE A N 1
ATOM 637 C CA . ILE A 1 81 ? 8.087 0.144 -0.439 1.00 93.00 81 ILE A CA 1
ATOM 638 C C . ILE A 1 81 ? 6.827 0.985 -0.208 1.00 93.00 81 ILE A C 1
ATOM 640 O O . ILE A 1 81 ? 6.307 1.034 0.907 1.00 93.00 81 ILE A O 1
ATOM 644 N N . ILE A 1 82 ? 6.299 1.607 -1.264 1.00 91.44 82 ILE A N 1
ATOM 645 C CA . ILE A 1 82 ? 5.107 2.459 -1.178 1.00 91.44 82 ILE A CA 1
ATOM 646 C C . ILE A 1 82 ? 3.886 1.636 -0.750 1.00 91.44 82 ILE A C 1
ATOM 648 O O . ILE A 1 82 ? 3.153 2.055 0.147 1.00 91.44 82 ILE A O 1
ATOM 652 N N . MET A 1 83 ? 3.683 0.447 -1.325 1.00 89.12 83 MET A N 1
ATOM 653 C CA . MET A 1 83 ? 2.601 -0.455 -0.915 1.00 89.12 83 MET A CA 1
ATOM 654 C C . MET A 1 83 ? 2.718 -0.872 0.552 1.00 89.12 83 MET A C 1
ATOM 656 O O . MET A 1 83 ? 1.714 -0.861 1.261 1.00 89.12 83 MET A O 1
ATOM 660 N N . SER A 1 84 ? 3.926 -1.175 1.032 1.00 88.62 84 SER A N 1
ATOM 661 C CA . SER A 1 84 ? 4.156 -1.545 2.436 1.00 88.62 84 SER A CA 1
ATOM 662 C C . SER A 1 84 ? 3.776 -0.405 3.386 1.00 88.62 84 SER A C 1
ATOM 664 O O . SER A 1 84 ? 3.112 -0.628 4.399 1.00 88.62 84 SER A O 1
ATOM 666 N N . ILE A 1 85 ? 4.126 0.837 3.033 1.00 88.69 85 ILE A N 1
ATOM 667 C CA . ILE A 1 85 ? 3.747 2.029 3.806 1.00 88.69 85 ILE A CA 1
ATOM 668 C C . ILE A 1 85 ? 2.224 2.218 3.799 1.00 88.69 85 ILE A C 1
ATOM 670 O O . ILE A 1 85 ? 1.625 2.464 4.848 1.00 88.69 85 ILE A O 1
ATOM 674 N N . LEU A 1 86 ? 1.582 2.072 2.636 1.00 86.44 86 LEU A N 1
ATOM 675 C CA . LEU A 1 86 ? 0.126 2.177 2.501 1.00 86.44 86 LEU A CA 1
ATOM 676 C C . LEU A 1 86 ? -0.601 1.127 3.346 1.00 86.44 86 LEU A C 1
ATOM 678 O O . LEU A 1 86 ? -1.603 1.442 3.988 1.00 86.44 86 LEU A O 1
ATOM 682 N N . GLN A 1 87 ? -0.095 -0.104 3.374 1.00 85.25 87 GLN A N 1
ATOM 683 C CA . GLN A 1 87 ? -0.673 -1.189 4.159 1.00 85.25 87 GLN A CA 1
ATOM 684 C C . GLN A 1 87 ? -0.522 -0.940 5.664 1.00 85.25 87 GLN A C 1
ATOM 686 O O . GLN A 1 87 ? -1.485 -1.122 6.408 1.00 85.25 87 GLN A O 1
ATOM 691 N N . LEU A 1 88 ? 0.640 -0.451 6.108 1.00 84.31 88 LEU A N 1
ATOM 692 C CA . LEU A 1 88 ? 0.867 -0.083 7.507 1.00 84.31 88 LEU A CA 1
ATOM 693 C C . LEU A 1 88 ? -0.051 1.066 7.957 1.00 84.31 88 LEU A C 1
ATOM 695 O O . LEU A 1 88 ? -0.591 1.046 9.062 1.00 84.31 88 LEU A O 1
ATOM 699 N N . ALA A 1 89 ? -0.271 2.062 7.097 1.00 79.94 89 ALA A N 1
ATOM 700 C CA . ALA A 1 89 ? -1.190 3.159 7.389 1.00 79.94 89 ALA A CA 1
ATOM 701 C C . ALA A 1 89 ? -2.649 2.678 7.514 1.00 79.94 89 ALA A C 1
ATOM 703 O O . ALA A 1 89 ? -3.405 3.177 8.353 1.00 79.94 89 ALA A O 1
ATOM 704 N N . GLN A 1 90 ? -3.050 1.695 6.703 1.00 78.81 90 GLN A N 1
ATOM 705 C CA . GLN A 1 90 ? -4.385 1.096 6.763 1.00 78.81 90 GLN A CA 1
ATOM 706 C C . GLN A 1 90 ? -4.573 0.202 7.998 1.00 78.81 90 GLN A C 1
ATOM 708 O O . GLN A 1 90 ? -5.630 0.267 8.629 1.00 78.81 90 GLN A O 1
ATOM 713 N N . SER A 1 91 ? -3.559 -0.575 8.397 1.00 78.25 91 SER A N 1
ATOM 714 C CA . SER A 1 91 ? -3.650 -1.462 9.565 1.00 78.25 91 SER A CA 1
ATOM 715 C C . SER A 1 91 ? -3.754 -0.689 10.881 1.00 78.25 91 SER A C 1
ATOM 717 O O . SER A 1 91 ? -4.635 -0.979 11.689 1.00 78.25 91 SER A O 1
ATOM 719 N N . GLN A 1 92 ? -2.952 0.367 11.062 1.00 79.06 92 GLN A N 1
ATOM 720 C CA . GLN A 1 92 ? -3.042 1.232 12.247 1.00 79.06 92 GLN A CA 1
ATOM 721 C C . GLN A 1 92 ? -4.420 1.885 12.390 1.00 79.06 92 GLN A C 1
ATOM 723 O O . GLN A 1 92 ? -4.885 2.155 13.497 1.00 79.06 92 GLN A O 1
ATOM 728 N N . ARG A 1 93 ? -5.091 2.162 11.269 1.00 69.75 93 ARG A N 1
ATOM 729 C CA . ARG A 1 93 ? -6.446 2.706 11.282 1.00 69.75 93 ARG A CA 1
ATOM 730 C C . ARG A 1 93 ? -7.469 1.664 11.718 1.00 69.75 93 ARG A C 1
ATOM 732 O O . ARG A 1 93 ? -8.322 1.994 12.535 1.00 69.75 93 ARG A O 1
ATOM 739 N N . ALA A 1 94 ? -7.396 0.450 11.176 1.00 70.69 94 ALA A N 1
ATOM 740 C CA . ALA A 1 94 ? -8.280 -0.639 11.582 1.00 70.69 94 ALA A CA 1
ATOM 741 C C . ALA A 1 94 ? -8.158 -0.902 13.091 1.00 70.69 94 ALA A C 1
ATOM 743 O O . ALA A 1 94 ? -9.167 -1.020 13.779 1.00 70.69 94 ALA A O 1
ATOM 744 N N . GLU A 1 95 ? -6.931 -0.873 13.616 1.00 76.31 95 GLU A N 1
ATOM 745 C CA . GLU A 1 95 ? -6.671 -1.006 15.049 1.00 76.31 95 GLU A CA 1
ATOM 746 C C . GLU A 1 95 ? -7.270 0.155 15.861 1.00 76.31 95 GLU A C 1
ATOM 748 O O . GLU A 1 95 ? -7.928 -0.078 16.871 1.00 76.31 95 GLU A O 1
ATOM 753 N N . LYS A 1 96 ? -7.103 1.409 15.415 1.00 74.88 96 LYS A N 1
ATOM 754 C CA . LYS A 1 96 ? -7.702 2.579 16.083 1.00 74.88 96 LYS A CA 1
ATOM 755 C C . LYS A 1 96 ? -9.229 2.543 16.080 1.00 74.88 96 LYS A C 1
ATOM 757 O O . LYS A 1 96 ? -9.830 2.839 17.106 1.00 74.88 96 LYS A O 1
ATOM 762 N N . LEU A 1 97 ? -9.841 2.177 14.954 1.00 68.25 97 LEU A N 1
ATOM 763 C CA . LEU A 1 97 ? -11.294 2.036 14.844 1.00 68.25 97 LEU A CA 1
ATOM 764 C C . LEU A 1 97 ? -11.804 0.941 15.781 1.00 68.25 97 LEU A C 1
ATOM 766 O O . LEU A 1 97 ? -12.785 1.167 16.479 1.00 68.25 97 LEU A O 1
ATOM 770 N N . MET A 1 98 ? -11.110 -0.199 15.860 1.00 69.56 98 MET A N 1
ATOM 771 C CA . MET A 1 98 ? -11.480 -1.252 16.805 1.00 69.56 98 MET A CA 1
ATOM 772 C C . MET A 1 98 ? -11.300 -0.840 18.259 1.00 69.56 98 MET A C 1
ATOM 774 O O . MET A 1 98 ? -12.168 -1.136 19.071 1.00 69.56 98 MET A O 1
ATOM 778 N N . LYS A 1 99 ? -10.229 -0.117 18.599 1.00 75.31 99 LYS A N 1
ATOM 779 C CA . LYS A 1 99 ? -10.058 0.423 19.954 1.00 75.31 99 LYS A CA 1
ATOM 780 C C . LYS A 1 99 ? -11.189 1.379 20.321 1.00 75.31 99 LYS A C 1
ATOM 782 O O . LYS A 1 99 ? -11.794 1.198 21.365 1.00 75.31 99 LYS A O 1
ATOM 787 N N . GLN A 1 100 ? -11.535 2.322 19.444 1.00 71.06 100 GLN A N 1
ATOM 788 C CA . GLN A 1 100 ? -12.647 3.255 19.672 1.00 71.06 100 GLN A CA 1
ATOM 789 C C . GLN A 1 100 ? -14.001 2.550 19.776 1.00 71.06 100 GLN A C 1
ATOM 791 O O . GLN A 1 100 ? -14.837 2.934 20.592 1.00 71.06 100 GLN A O 1
ATOM 796 N N . PHE A 1 101 ? -14.217 1.518 18.961 1.00 69.19 101 PHE A N 1
ATOM 797 C CA . PHE A 1 101 ? -15.410 0.686 19.020 1.00 69.19 101 PHE A CA 1
ATOM 798 C C . PHE A 1 101 ? -15.497 -0.054 20.360 1.00 69.19 101 PHE A C 1
ATOM 800 O O . PHE A 1 101 ? -16.528 0.012 21.022 1.00 69.19 101 PHE A O 1
ATOM 807 N N . ASN A 1 102 ? -14.400 -0.676 20.799 1.00 71.75 102 ASN A N 1
ATOM 808 C CA . ASN A 1 102 ? -14.347 -1.409 22.059 1.00 71.75 102 ASN A CA 1
ATOM 809 C C . ASN A 1 102 ? -14.459 -0.492 23.289 1.00 71.75 102 ASN A C 1
ATOM 811 O O . ASN A 1 102 ? -15.168 -0.808 24.237 1.00 71.75 102 ASN A O 1
ATOM 815 N N . GLU A 1 103 ? -13.813 0.676 23.258 1.00 74.25 103 GLU A N 1
ATOM 816 C CA . GLU A 1 103 ? -13.949 1.704 24.296 1.00 74.25 103 GLU A CA 1
ATOM 817 C C . GLU A 1 103 ? -15.387 2.224 24.385 1.00 74.25 103 GLU A C 1
ATOM 819 O O . GLU A 1 103 ? -15.918 2.346 25.484 1.00 74.25 103 GLU A O 1
ATOM 824 N N . SER A 1 104 ? -16.038 2.482 23.245 1.00 65.00 104 SER A N 1
ATOM 825 C CA . SER A 1 104 ? -17.434 2.941 23.211 1.00 65.00 104 SER A CA 1
ATOM 826 C C . SER A 1 104 ? -18.411 1.868 23.688 1.00 65.00 104 SER A C 1
ATOM 828 O O . SER A 1 104 ? -19.418 2.197 24.314 1.00 65.00 104 SER A O 1
ATOM 830 N N . LEU A 1 105 ? -18.115 0.594 23.408 1.00 68.31 105 LEU A N 1
ATOM 831 C CA . LEU A 1 105 ? -18.852 -0.538 23.960 1.00 68.31 105 LEU A CA 1
ATOM 832 C C . LEU A 1 105 ? -18.704 -0.584 25.481 1.00 68.31 105 LEU A C 1
ATOM 834 O O . LEU A 1 105 ? -19.708 -0.509 26.174 1.00 68.31 105 LEU A O 1
ATOM 838 N N . HIS A 1 106 ? -17.482 -0.627 26.013 1.00 67.75 106 HIS A N 1
ATOM 839 C CA . HIS A 1 106 ? -17.255 -0.698 27.462 1.00 67.75 106 HIS A CA 1
ATOM 840 C C . HIS A 1 106 ? -17.695 0.558 28.228 1.00 67.75 106 HIS A C 1
ATOM 842 O O . HIS A 1 106 ? -17.971 0.484 29.422 1.00 67.75 106 HIS A O 1
ATOM 848 N N . SER A 1 107 ? -17.761 1.726 27.581 1.00 65.31 107 SER A N 1
ATOM 849 C CA . SER A 1 107 ? -18.238 2.948 28.235 1.00 65.31 107 SER A CA 1
ATOM 850 C C . SER A 1 107 ? -19.763 3.002 28.360 1.00 65.31 107 SER A C 1
ATOM 852 O O . SER A 1 107 ? -20.265 3.665 29.263 1.00 65.31 107 SER A O 1
ATOM 854 N N . GLN A 1 108 ? -20.493 2.369 27.434 1.00 60.16 108 GLN A N 1
ATOM 855 C CA . GLN A 1 108 ? -21.963 2.372 27.399 1.00 60.16 108 GLN A CA 1
ATOM 856 C C . GLN A 1 108 ? -22.570 1.098 27.998 1.00 60.16 108 GLN A C 1
ATOM 858 O O . GLN A 1 108 ? -23.678 1.140 28.529 1.00 60.16 108 GLN A O 1
ATOM 863 N N . LEU A 1 109 ? -21.838 -0.013 27.936 1.00 59.22 109 LEU A N 1
ATOM 864 C CA . LEU A 1 109 ? -22.197 -1.306 28.497 1.00 59.22 109 LEU A CA 1
ATOM 865 C C . LEU A 1 109 ? -21.204 -1.667 29.603 1.00 59.22 109 LEU A C 1
ATOM 867 O O . LEU A 1 109 ? -20.045 -1.978 29.333 1.00 59.22 109 LEU A O 1
ATOM 871 N N . GLU A 1 110 ? -21.678 -1.693 30.843 1.00 52.44 110 GLU A N 1
ATOM 872 C CA . GLU A 1 110 ? -20.977 -2.355 31.944 1.00 52.44 110 GLU A CA 1
ATOM 873 C C . GLU A 1 110 ? -21.558 -3.766 32.082 1.00 52.44 110 GLU A C 1
ATOM 875 O O . GLU A 1 110 ? -22.206 -4.094 33.067 1.00 52.44 110 GLU A O 1
ATOM 880 N N . ILE A 1 111 ? -21.397 -4.587 31.037 1.00 50.69 111 ILE A N 1
ATOM 881 C CA . ILE A 1 111 ? -21.706 -6.016 31.125 1.00 50.69 111 ILE A CA 1
ATOM 882 C C . ILE A 1 111 ? -20.444 -6.720 31.609 1.00 50.69 111 ILE A C 1
ATOM 884 O O . ILE A 1 111 ? -19.430 -6.754 30.914 1.00 50.69 111 ILE A O 1
ATOM 888 N N . ILE A 1 112 ? -20.509 -7.251 32.823 1.00 52.78 112 ILE A N 1
ATOM 889 C CA . ILE A 1 112 ? -19.528 -8.194 33.349 1.00 52.78 112 ILE A CA 1
ATOM 890 C C . ILE A 1 112 ? -19.864 -9.542 32.689 1.00 52.78 112 ILE A C 1
ATOM 892 O O . ILE A 1 112 ? -21.006 -9.983 32.789 1.00 52.78 112 ILE A O 1
ATOM 896 N N . ASP A 1 113 ? -18.907 -10.190 32.010 1.00 50.25 113 ASP A N 1
ATOM 897 C CA . ASP A 1 113 ? -19.114 -11.491 31.327 1.00 50.25 113 ASP A CA 1
ATOM 898 C C . ASP A 1 113 ? -19.727 -12.572 32.251 1.00 50.25 113 ASP A C 1
ATOM 900 O O . ASP A 1 113 ? -20.360 -13.512 31.781 1.00 50.25 113 ASP A O 1
ATOM 904 N N . ASP A 1 114 ? -19.583 -12.400 33.567 1.00 48.56 114 ASP A N 1
ATOM 905 C CA . ASP A 1 114 ? -20.093 -13.260 34.646 1.00 48.56 114 ASP A CA 1
ATOM 906 C C . ASP A 1 114 ? -21.605 -13.084 34.944 1.00 48.56 114 ASP A C 1
ATOM 908 O O . ASP A 1 114 ? -22.185 -13.876 35.683 1.00 48.56 114 ASP A O 1
ATOM 912 N N . GLU A 1 115 ? -22.271 -12.058 34.394 1.00 45.69 115 GLU A N 1
ATOM 913 C CA . GLU A 1 115 ? -23.727 -11.861 34.537 1.00 45.69 115 GLU A CA 1
ATOM 914 C C . GLU A 1 115 ? -24.532 -12.413 33.343 1.00 45.69 115 GLU A C 1
ATOM 916 O O . GLU A 1 115 ? -25.767 -12.417 33.370 1.00 45.69 115 GLU A O 1
ATOM 921 N N . ILE A 1 116 ? -23.864 -12.898 32.290 1.00 52.19 116 ILE A N 1
ATOM 922 C CA . ILE A 1 116 ? -24.537 -13.496 31.133 1.00 52.19 116 ILE A CA 1
ATOM 923 C C . ILE A 1 116 ? -25.038 -14.897 31.536 1.00 52.19 116 ILE A C 1
ATOM 925 O O . ILE A 1 116 ? -24.226 -15.773 31.836 1.00 52.19 116 ILE A O 1
ATOM 929 N N . PRO A 1 117 ? -26.361 -15.154 31.559 1.00 48.06 117 PRO A N 1
ATOM 930 C CA . PRO A 1 117 ? -26.887 -16.460 31.949 1.00 48.06 117 PRO A CA 1
ATOM 931 C C . PRO A 1 117 ? -26.457 -17.551 30.955 1.00 48.06 117 PRO A C 1
ATOM 933 O O . PRO A 1 117 ? -26.488 -17.338 29.741 1.00 48.06 117 PRO A O 1
ATOM 936 N N . GLU A 1 118 ? -26.095 -18.732 31.471 1.00 46.00 118 GLU A N 1
ATOM 937 C CA . GLU A 1 118 ? -25.675 -19.883 30.659 1.00 46.00 118 GLU A CA 1
ATOM 938 C C . GLU A 1 118 ? -26.688 -20.174 29.534 1.00 46.00 118 GLU A C 1
ATOM 940 O O . GLU A 1 118 ? -27.882 -20.354 29.781 1.00 46.00 118 GLU A O 1
ATOM 945 N N . GLY A 1 119 ? -26.209 -20.221 28.285 1.00 50.62 119 GLY A N 1
ATOM 946 C CA . GLY A 1 119 ? -27.028 -20.517 27.102 1.00 50.62 119 GLY A CA 1
ATOM 947 C C . GLY A 1 119 ? -27.543 -19.306 26.313 1.00 50.62 119 GLY A C 1
ATOM 948 O O . GLY A 1 119 ? -28.197 -19.514 25.289 1.00 50.62 119 GLY A O 1
ATOM 949 N N . LYS A 1 120 ? -27.220 -18.068 26.722 1.00 52.97 120 LYS A N 1
ATOM 950 C CA . LYS A 1 120 ? -27.566 -16.839 25.984 1.00 52.97 120 LYS A CA 1
ATOM 951 C C . LYS A 1 120 ? -26.334 -16.097 25.474 1.00 52.97 120 LYS A C 1
ATOM 953 O O . LYS A 1 120 ? -25.326 -16.005 26.164 1.00 52.97 120 LYS A O 1
ATOM 958 N N . GLU A 1 121 ? -26.441 -15.532 24.277 1.00 52.78 121 GLU A N 1
ATOM 959 C CA . GLU A 1 121 ? -25.439 -14.649 23.680 1.00 52.78 121 GLU A CA 1
ATOM 960 C C . GLU A 1 121 ? -26.007 -13.240 23.481 1.00 52.78 121 GLU A C 1
ATOM 962 O O . GLU A 1 121 ? -27.205 -13.051 23.257 1.00 52.78 121 GLU A O 1
ATOM 967 N N . LEU A 1 122 ? -25.131 -12.237 23.544 1.00 54.47 122 LEU A N 1
ATOM 968 C CA . LEU A 1 122 ? -25.458 -10.861 23.183 1.00 54.47 122 LEU A CA 1
ATOM 969 C C . LEU A 1 122 ? -25.410 -10.721 21.659 1.00 54.47 122 LEU A C 1
ATOM 971 O O . LEU A 1 122 ? -24.348 -10.862 21.049 1.00 54.47 122 LEU A O 1
ATOM 975 N N . GLU A 1 123 ? -26.547 -10.415 21.039 1.00 57.34 123 GLU A N 1
ATOM 976 C CA . GLU A 1 123 ? -26.617 -10.093 19.617 1.00 57.34 123 GLU A CA 1
ATOM 977 C C . GLU A 1 123 ? -26.718 -8.574 19.413 1.00 57.34 123 GLU A C 1
ATOM 979 O O . GLU A 1 123 ? -27.562 -7.891 19.998 1.00 57.34 123 GLU A O 1
ATOM 984 N N . LEU A 1 124 ? -25.830 -8.045 18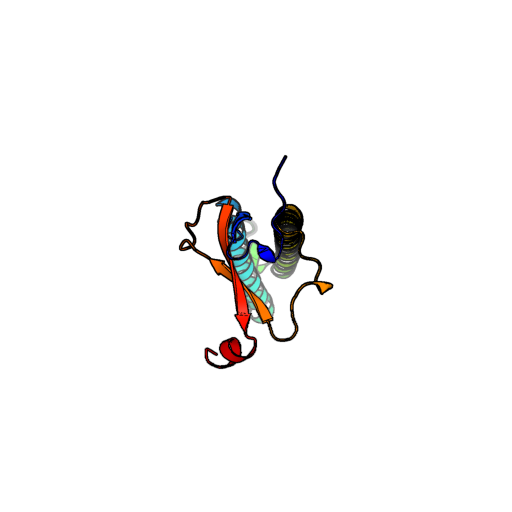.567 1.00 61.38 124 LEU A N 1
ATOM 985 C CA . LEU A 1 124 ? -25.791 -6.647 18.141 1.00 61.38 124 LEU A CA 1
ATOM 986 C C . LEU A 1 124 ? -26.531 -6.521 16.807 1.00 61.38 124 LEU A C 1
ATOM 988 O O . LEU A 1 124 ? -25.977 -6.827 15.751 1.00 61.38 124 LEU A O 1
ATOM 992 N N . LEU A 1 125 ? -27.772 -6.042 16.844 1.00 59.28 125 LEU A N 1
ATOM 993 C CA . LEU A 1 125 ? -28.590 -5.858 15.648 1.00 59.28 125 LEU A CA 1
ATOM 994 C C . LEU A 1 125 ? -28.519 -4.396 15.178 1.00 59.28 125 LEU A C 1
ATOM 996 O O . LEU A 1 125 ? -28.957 -3.498 15.903 1.00 59.28 125 LEU A O 1
ATOM 1000 N N . PRO A 1 126 ? -27.989 -4.107 13.975 1.00 57.09 126 PRO A N 1
ATOM 1001 C CA . PRO A 1 126 ? -28.003 -2.754 13.432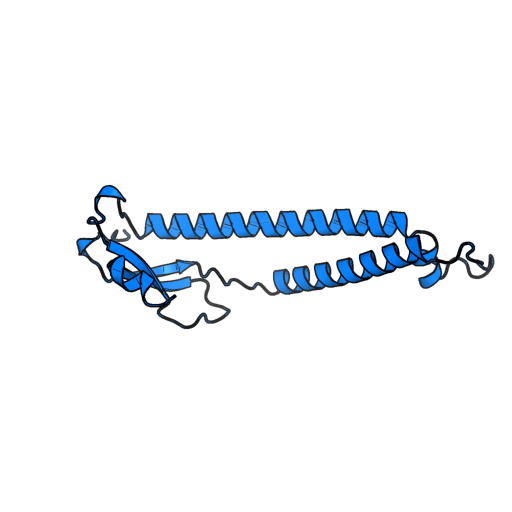 1.00 57.09 126 PRO A CA 1
ATOM 1002 C C . PRO A 1 126 ? -29.450 -2.341 13.122 1.00 57.09 126 PRO A C 1
ATOM 1004 O O . PRO A 1 126 ? -30.114 -2.944 12.283 1.00 57.09 126 PRO A O 1
ATOM 1007 N N . LEU A 1 127 ? -29.953 -1.300 13.793 1.00 53.62 127 LEU A N 1
ATOM 1008 C CA . LEU A 1 127 ? -31.346 -0.847 13.646 1.00 53.62 127 LEU A CA 1
ATOM 1009 C C . LEU A 1 127 ? -31.583 0.021 12.406 1.00 53.62 127 LEU A C 1
ATOM 1011 O O . LEU A 1 127 ? -32.718 0.208 11.970 1.00 53.62 127 LEU A O 1
ATOM 1015 N N . LEU A 1 128 ? -30.515 0.582 11.844 1.00 54.09 128 LEU A N 1
ATOM 1016 C CA . LEU A 1 128 ? -30.556 1.436 10.667 1.00 54.09 128 LEU A CA 1
ATOM 1017 C C . LEU A 1 128 ? -29.614 0.862 9.613 1.00 54.09 128 LEU A C 1
ATOM 1019 O O . LEU A 1 128 ? -28.452 0.573 9.897 1.00 54.09 128 LEU A O 1
ATOM 1023 N N . SER A 1 129 ? -30.116 0.744 8.380 1.00 50.84 129 SER A N 1
ATOM 1024 C CA . SER A 1 129 ? -29.284 0.446 7.213 1.00 50.84 129 SER A CA 1
ATOM 1025 C C . SER A 1 129 ? -28.114 1.437 7.187 1.00 50.84 129 SER A C 1
ATOM 1027 O O . SER A 1 129 ? -28.363 2.636 7.369 1.00 50.84 129 SER A O 1
ATOM 1029 N N . PRO A 1 130 ? -26.857 0.979 7.031 1.00 50.50 130 PRO A N 1
ATOM 1030 C CA . PRO A 1 130 ? -25.683 1.823 7.191 1.00 50.50 130 PRO A CA 1
ATOM 1031 C C . PRO A 1 130 ? -25.740 2.983 6.193 1.00 50.50 130 PRO A C 1
ATOM 1033 O O . PRO A 1 130 ? -25.370 2.843 5.030 1.00 50.50 130 PRO A O 1
ATOM 1036 N N . LYS A 1 131 ? -26.197 4.159 6.639 1.00 48.38 131 LYS A N 1
ATOM 1037 C CA . LYS A 1 131 ? -25.990 5.396 5.890 1.00 48.38 131 LYS A CA 1
ATOM 1038 C C . LYS A 1 131 ? -24.486 5.636 5.887 1.00 48.38 131 LYS A C 1
ATOM 1040 O O . LYS A 1 131 ? -23.890 5.785 6.950 1.00 48.38 131 LYS A O 1
ATOM 1045 N N . GLU A 1 132 ? -23.893 5.679 4.694 1.00 51.31 132 GLU A N 1
ATOM 1046 C CA . GLU A 1 132 ? -22.446 5.785 4.414 1.00 51.31 132 GLU A CA 1
ATOM 1047 C C . GLU A 1 132 ? -21.712 6.974 5.084 1.00 51.31 132 GLU A C 1
ATOM 1049 O O . GLU A 1 132 ? -20.524 7.172 4.840 1.00 51.31 132 GLU A O 1
ATOM 1054 N N . GLN A 1 133 ? -22.384 7.795 5.897 1.00 47.03 133 GLN A N 1
ATOM 1055 C CA . GLN A 1 133 ? -21.867 9.071 6.399 1.00 47.03 133 GLN A CA 1
ATOM 1056 C C . GLN A 1 133 ? -22.182 9.381 7.869 1.00 47.03 133 GLN A C 1
ATOM 1058 O O . GLN A 1 133 ? -21.899 10.492 8.311 1.00 47.03 133 GLN A O 1
ATOM 1063 N N . SER A 1 134 ? -22.746 8.452 8.643 1.00 50.53 134 SER A N 1
ATOM 1064 C CA . SER A 1 134 ? -22.990 8.716 10.067 1.00 50.53 134 SER A CA 1
ATOM 1065 C C . SER A 1 134 ? -21.804 8.269 10.922 1.00 50.53 134 SER A C 1
ATOM 1067 O O . SER A 1 134 ? -21.416 7.103 10.905 1.00 50.53 134 SER A O 1
ATOM 1069 N N . GLU A 1 135 ? -21.250 9.218 11.680 1.00 52.72 135 GLU A N 1
ATOM 1070 C CA . GLU A 1 135 ? -20.177 9.013 12.667 1.00 52.72 135 GLU A CA 1
ATOM 1071 C C . GLU A 1 135 ? -20.584 8.014 13.764 1.00 52.72 135 GLU A C 1
ATOM 1073 O O . GLU A 1 135 ? -19.735 7.320 14.313 1.00 52.72 135 GLU A O 1
ATOM 1078 N N . PHE A 1 136 ? -21.892 7.860 13.993 1.00 54.75 136 PHE A N 1
ATOM 1079 C CA . PHE A 1 136 ? -22.488 6.905 14.922 1.00 54.75 136 PHE A CA 1
ATOM 1080 C C . PHE A 1 136 ? -23.579 6.073 14.234 1.00 54.75 136 PHE A C 1
ATOM 1082 O O . PHE A 1 136 ? -24.357 6.591 13.428 1.00 54.75 136 PHE A O 1
ATOM 1089 N N . GLN A 1 137 ? -23.647 4.785 14.559 1.00 58.47 137 GLN A N 1
ATOM 1090 C CA . GLN A 1 137 ? -24.696 3.849 14.163 1.00 58.47 137 GLN A CA 1
ATOM 1091 C C . GLN A 1 137 ? -25.443 3.363 15.409 1.00 58.47 137 GLN A C 1
ATOM 1093 O O . GLN A 1 137 ? -24.834 3.072 16.437 1.00 58.47 137 GLN A O 1
ATOM 1098 N N . LEU A 1 138 ? -26.773 3.298 15.312 1.00 58.19 138 LEU A N 1
ATOM 1099 C CA . LEU A 1 138 ? -27.629 2.746 16.361 1.00 58.19 138 LEU A CA 1
ATOM 1100 C C . LEU A 1 138 ? -27.662 1.224 16.250 1.00 58.19 138 LEU A C 1
ATOM 1102 O O . LEU A 1 138 ? -28.087 0.677 15.226 1.00 58.19 138 LEU A O 1
ATOM 1106 N N . PHE A 1 139 ? -27.247 0.565 17.323 1.00 60.59 139 PHE A N 1
ATOM 1107 C CA . PHE A 1 139 ? -27.337 -0.876 17.492 1.00 60.59 139 PHE A CA 1
ATOM 1108 C C . PHE A 1 139 ? -28.321 -1.176 18.611 1.00 60.59 139 PHE A C 1
ATOM 1110 O O . PHE A 1 139 ? -28.265 -0.559 19.671 1.00 60.59 139 PHE A O 1
ATOM 1117 N N . ARG A 1 140 ? -29.208 -2.140 18.382 1.00 56.44 140 ARG A N 1
ATOM 1118 C CA . ARG A 1 140 ? -29.991 -2.749 19.449 1.00 56.44 140 ARG A CA 1
ATOM 1119 C C . ARG A 1 140 ? -29.232 -3.946 19.980 1.00 56.44 140 ARG A C 1
ATOM 1121 O O . ARG A 1 140 ? -28.887 -4.832 19.199 1.00 56.44 140 ARG A O 1
ATOM 1128 N N . ILE A 1 141 ? -29.019 -3.985 21.286 1.00 61.25 141 ILE A N 1
ATOM 1129 C CA . ILE A 1 141 ? -28.470 -5.160 21.958 1.00 61.25 141 ILE A CA 1
ATOM 1130 C C . ILE A 1 141 ? -29.625 -5.967 22.534 1.00 61.25 141 ILE A C 1
ATOM 1132 O O . ILE A 1 141 ? -30.479 -5.425 23.239 1.00 61.25 141 ILE A O 1
ATOM 1136 N N . GLN A 1 142 ? -29.660 -7.260 22.214 1.00 58.00 142 GLN A N 1
ATOM 1137 C CA . GLN A 1 142 ? -30.653 -8.207 22.721 1.00 58.00 142 GLN A CA 1
ATOM 1138 C C . GLN A 1 142 ? -29.958 -9.503 23.153 1.00 58.00 142 GLN A C 1
ATOM 1140 O O . GLN A 1 142 ? -28.924 -9.868 22.597 1.00 58.00 142 GLN A O 1
ATOM 1145 N N . LEU A 1 143 ? -30.526 -10.198 24.140 1.00 56.91 143 LEU A N 1
ATOM 1146 C CA . LEU A 1 143 ? -30.116 -11.557 24.500 1.00 56.91 143 LEU A CA 1
ATOM 1147 C C . LEU A 1 143 ? -30.832 -12.548 23.586 1.00 56.91 143 LEU A C 1
ATOM 1149 O O . LEU A 1 143 ? -32.063 -12.550 23.544 1.00 56.91 143 LEU A O 1
ATOM 1153 N N . VAL A 1 144 ? -30.074 -13.399 22.902 1.00 58.38 144 VAL A N 1
ATOM 1154 C CA . VAL A 1 144 ? -30.602 -14.453 22.028 1.00 58.38 144 VAL A CA 1
ATOM 1155 C C . VAL A 1 144 ? -30.116 -15.810 22.528 1.00 58.38 144 VAL A C 1
ATOM 1157 O O . VAL A 1 144 ? -28.980 -15.937 22.986 1.00 58.38 144 VAL A O 1
ATOM 1160 N N . ASP A 1 145 ? -30.981 -16.824 22.485 1.00 52.03 145 ASP A N 1
ATOM 1161 C CA . ASP A 1 145 ? -30.605 -18.188 22.859 1.00 52.03 145 ASP A CA 1
ATOM 1162 C C . ASP A 1 145 ? -29.621 -18.765 21.829 1.00 52.03 145 ASP A C 1
ATOM 1164 O O . ASP A 1 145 ? -29.859 -18.734 20.619 1.00 52.03 145 ASP A O 1
ATOM 1168 N N . VAL A 1 146 ? -28.529 -19.367 22.313 1.00 55.47 146 VAL A N 1
ATOM 1169 C CA . VAL A 1 146 ? -27.458 -19.973 21.491 1.00 55.47 146 VAL A CA 1
ATOM 1170 C C . VAL A 1 146 ? -28.002 -21.018 20.497 1.00 55.47 146 VAL A C 1
ATOM 1172 O O . VAL A 1 146 ? -27.417 -21.248 19.438 1.00 55.47 146 VAL A O 1
ATOM 1175 N N . SER A 1 147 ? -29.157 -21.616 20.802 1.00 49.62 147 SER A N 1
ATOM 1176 C CA . SER A 1 147 ? -29.840 -22.606 19.960 1.00 49.62 147 SER A CA 1
ATOM 1177 C C . SER A 1 147 ? -30.414 -22.021 18.655 1.00 49.62 147 SER A C 1
ATOM 1179 O O . SER A 1 147 ? -30.424 -22.707 17.634 1.00 49.62 147 SER A O 1
ATOM 1181 N N . GLU A 1 148 ? -30.853 -20.755 18.632 1.00 47.00 148 GLU A N 1
ATOM 1182 C CA . GLU A 1 148 ? -31.456 -20.143 17.430 1.00 47.00 148 GLU A CA 1
ATOM 1183 C C . GLU A 1 148 ? -30.414 -19.683 16.400 1.00 47.00 148 GLU A C 1
ATOM 1185 O O . GLU A 1 148 ? -30.675 -19.697 15.195 1.00 47.00 148 GLU A O 1
ATOM 1190 N N . LYS A 1 149 ? -29.193 -19.356 16.840 1.00 44.12 149 LYS A N 1
ATOM 1191 C CA . LYS A 1 149 ? -28.107 -18.889 15.961 1.00 44.12 149 LYS A CA 1
ATOM 1192 C C . LYS A 1 149 ? -27.609 -19.969 14.991 1.00 44.12 149 LYS A C 1
ATOM 1194 O O . LYS A 1 149 ? -27.079 -19.651 13.931 1.00 44.12 149 LYS A O 1
ATOM 1199 N N . GLN A 1 150 ? -27.805 -21.246 15.327 1.00 42.50 150 GLN A N 1
ATOM 1200 C CA . GLN A 1 150 ? -27.422 -22.387 14.485 1.00 42.50 150 GLN A CA 1
ATOM 1201 C C . GLN A 1 150 ? -28.441 -22.706 13.377 1.00 42.50 150 GLN A C 1
ATOM 1203 O O . GLN A 1 150 ? -28.121 -23.482 12.481 1.00 42.50 150 GLN A O 1
ATOM 1208 N N . LEU A 1 151 ? -29.651 -22.131 13.408 1.00 39.28 151 LEU A N 1
ATOM 1209 C CA . LEU A 1 151 ? -30.701 -22.449 12.430 1.00 39.28 151 LEU A CA 1
ATOM 1210 C C . LEU A 1 151 ? -30.714 -21.521 11.201 1.00 39.28 151 LEU A C 1
ATOM 1212 O O . LEU A 1 151 ? -31.395 -21.823 10.224 1.00 39.28 151 LEU A O 1
ATOM 1216 N N . ASN A 1 152 ? -29.971 -20.410 11.247 1.00 40.59 152 ASN A N 1
ATOM 1217 C CA . ASN A 1 152 ? -29.951 -19.370 10.209 1.00 40.59 152 ASN A CA 1
ATOM 1218 C C . ASN A 1 152 ? -28.621 -19.278 9.435 1.00 40.59 152 ASN A C 1
ATOM 1220 O O . ASN A 1 152 ? -28.381 -18.264 8.775 1.00 40.59 152 ASN A O 1
ATOM 1224 N N . HIS A 1 153 ? -27.760 -20.301 9.513 1.00 40.25 153 HIS A N 1
ATOM 1225 C CA . HIS A 1 153 ? -26.482 -20.332 8.794 1.00 40.25 153 HIS A CA 1
ATOM 1226 C C . HIS A 1 153 ? -26.488 -21.260 7.574 1.00 40.25 153 HIS A C 1
ATOM 1228 O O . HIS A 1 153 ? -27.141 -22.325 7.632 1.00 40.25 153 HIS A O 1
#

Sequence (153 aa):
MQDKYTISDLPVDIMLPGLNGKSRFYTVLGWLQVLLLIVCVIEVLVIMFGPDEIMVDKRIGVTFVQFFLIYPGPIVTACFIIMSILQLAQSQRAEKLMKQFNESLHSQLEIIDDEIPEGKELELLPLLSPKEQSEFQLFRIQLVDVSEKQLNH

Organism: NCBI:txid2614693

Secondary structure (DSSP, 8-state):
-PPPBPGGG-SEEEEEEPS----HHHHHHHHHHHHHHHHHHHHHHHHHH--S-----TTT---HHHHHHH-HHHHHHHHHHHHHHHHHHHHHHHHHHHHHHHHHHHHHB---GGGS-TTEEEEEEESS---TT-SEEEEEEEEEEHHHHTS--